Protein AF-A0A2P8VQZ2-F1 (afdb_monomer_lite)

pLDDT: mean 96.19, std 7.14, range [49.84, 98.88]

Radius of gyration: 15.73 Å; chains: 1; bounding box: 33×32×47 Å

Sequence (115 aa):
AVFLTHFHSDHIAALPEFNLNSWGAGRPKPMTVYGPDGVSEVVNGLNTAYRLDSTYRVAHHGEELLPPKLGVMQAQLMEVGTMLEMGDLSITSFLVNHDPIRPAVGYRFDIGADP

Structure (mmCIF, N/CA/C/O backbone):
data_AF-A0A2P8VQZ2-F1
#
_entry.id   AF-A0A2P8VQZ2-F1
#
loop_
_atom_site.group_PDB
_atom_site.id
_atom_site.type_symbol
_atom_site.label_atom_id
_atom_site.label_alt_id
_atom_site.label_comp_id
_atom_site.label_asym_id
_atom_site.label_entity_id
_atom_site.label_seq_id
_atom_site.pdbx_PDB_ins_code
_atom_site.Cartn_x
_atom_site.Cartn_y
_atom_site.Cartn_z
_atom_site.occupancy
_atom_site.B_iso_or_equiv
_atom_site.auth_seq_id
_atom_site.auth_comp_id
_atom_site.auth_asym_id
_atom_site.auth_atom_id
_atom_site.pdbx_PDB_model_num
ATOM 1 N N . ALA A 1 1 ? 0.358 7.813 3.002 1.00 94.25 1 ALA A N 1
ATOM 2 C CA . ALA A 1 1 ? 0.309 6.340 3.095 1.00 94.25 1 ALA A CA 1
ATOM 3 C C . ALA A 1 1 ? -1.050 5.876 2.585 1.00 94.25 1 ALA A C 1
ATOM 5 O O . ALA A 1 1 ? -1.925 6.723 2.435 1.00 94.25 1 ALA A O 1
ATOM 6 N N . VAL A 1 2 ? -1.216 4.586 2.302 1.00 98.00 2 VAL A N 1
ATOM 7 C CA . VAL A 1 2 ? -2.509 3.964 1.964 1.00 98.00 2 VAL A CA 1
ATOM 8 C C . VAL A 1 2 ? -2.845 2.933 3.039 1.00 98.00 2 VAL A C 1
ATOM 10 O O . VAL A 1 2 ? -1.931 2.297 3.552 1.00 98.00 2 VAL A O 1
ATOM 13 N N . PHE A 1 3 ? -4.125 2.778 3.377 1.00 98.38 3 PHE A N 1
ATOM 14 C CA . PHE A 1 3 ? -4.619 1.798 4.348 1.00 98.38 3 PHE A CA 1
ATOM 15 C C . PHE A 1 3 ? -5.659 0.906 3.666 1.00 98.38 3 PHE A C 1
ATOM 17 O O . PHE A 1 3 ? -6.662 1.410 3.162 1.00 98.38 3 PHE A O 1
ATOM 24 N N . LEU A 1 4 ? -5.408 -0.400 3.618 1.00 98.62 4 LEU A N 1
ATOM 25 C CA . LEU A 1 4 ? -6.287 -1.396 3.009 1.00 98.62 4 LEU A CA 1
ATOM 26 C C . LEU A 1 4 ? -7.087 -2.113 4.092 1.00 98.62 4 LEU A C 1
ATOM 28 O O . LEU A 1 4 ? -6.514 -2.643 5.036 1.00 98.62 4 LEU A O 1
ATOM 32 N N . THR A 1 5 ? -8.407 -2.162 3.946 1.00 98.50 5 THR A N 1
ATOM 33 C CA . THR A 1 5 ? -9.296 -2.837 4.907 1.00 98.50 5 THR A CA 1
ATOM 34 C C . THR A 1 5 ? -9.306 -4.355 4.728 1.00 98.50 5 THR A C 1
ATOM 36 O O . THR A 1 5 ? -9.407 -5.101 5.700 1.00 98.50 5 THR A O 1
ATOM 39 N N . HIS A 1 6 ? -9.221 -4.806 3.478 1.00 98.44 6 HIS A N 1
ATOM 40 C CA . HIS A 1 6 ? -9.134 -6.199 3.049 1.00 98.44 6 HIS A CA 1
ATOM 41 C C . HIS A 1 6 ? -8.698 -6.261 1.573 1.00 98.44 6 HIS A C 1
ATOM 43 O O . HIS A 1 6 ? -8.402 -5.229 0.968 1.00 98.44 6 HIS A O 1
ATOM 49 N N . PHE A 1 7 ? -8.656 -7.464 0.989 1.00 98.19 7 PHE A N 1
ATOM 50 C CA . PHE A 1 7 ? -8.018 -7.713 -0.310 1.00 98.19 7 PHE A CA 1
ATOM 51 C C . PHE A 1 7 ? -8.963 -8.201 -1.414 1.00 98.19 7 PHE A C 1
ATOM 53 O O . PHE A 1 7 ? -8.533 -8.904 -2.327 1.00 98.19 7 PHE A O 1
ATOM 60 N N . HIS A 1 8 ? -10.241 -7.816 -1.372 1.00 98.44 8 HIS A N 1
ATOM 61 C CA . HIS A 1 8 ? -11.057 -7.912 -2.581 1.00 98.44 8 HIS A CA 1
ATOM 62 C C . HIS A 1 8 ? -10.524 -6.955 -3.650 1.00 98.44 8 HIS A C 1
ATOM 64 O O . HIS A 1 8 ? -9.965 -5.899 -3.345 1.00 98.44 8 HIS A O 1
ATOM 70 N N . SER A 1 9 ? -10.687 -7.331 -4.920 1.00 98.06 9 SER A N 1
ATOM 71 C CA . SER A 1 9 ? -10.112 -6.595 -6.047 1.00 98.06 9 SER A CA 1
ATOM 72 C C . SER A 1 9 ? -10.547 -5.132 -6.081 1.00 98.06 9 SER A C 1
ATOM 74 O O . SER A 1 9 ? -9.730 -4.259 -6.340 1.00 98.06 9 SER A O 1
ATOM 76 N N . ASP A 1 10 ? -11.803 -4.840 -5.766 1.00 98.12 10 ASP A N 1
ATOM 77 C CA . ASP A 1 10 ? -12.364 -3.487 -5.724 1.00 98.12 10 ASP A CA 1
ATOM 78 C C . ASP A 1 10 ? -11.776 -2.607 -4.606 1.00 98.12 10 ASP A C 1
ATOM 80 O O . ASP A 1 10 ? -11.885 -1.385 -4.671 1.00 98.12 10 ASP A O 1
ATOM 84 N N . HIS A 1 11 ? -11.054 -3.198 -3.650 1.00 98.38 11 HIS A N 1
ATOM 85 C CA . HIS A 1 11 ? -10.322 -2.485 -2.603 1.00 98.38 11 HIS A CA 1
ATOM 86 C C . HIS A 1 11 ? -8.819 -2.323 -2.890 1.00 98.38 11 HIS A C 1
ATOM 88 O O . HIS A 1 11 ? -8.156 -1.545 -2.205 1.00 98.38 11 HIS A O 1
ATOM 94 N N . ILE A 1 12 ? -8.265 -3.015 -3.898 1.00 98.44 12 ILE A N 1
ATOM 95 C CA . ILE A 1 12 ? -6.815 -3.004 -4.188 1.00 98.44 12 ILE A CA 1
ATOM 96 C C . ILE A 1 12 ? -6.453 -2.673 -5.642 1.00 98.44 12 ILE A C 1
ATOM 98 O O . ILE A 1 12 ? -5.311 -2.302 -5.908 1.00 98.44 12 ILE A O 1
ATOM 102 N N . ALA A 1 13 ? -7.389 -2.776 -6.589 1.00 98.19 13 ALA A N 1
ATOM 103 C CA . ALA A 1 13 ? -7.099 -2.718 -8.026 1.00 98.19 13 ALA A CA 1
ATOM 104 C C . ALA A 1 13 ? -6.466 -1.393 -8.472 1.00 98.19 13 ALA A C 1
ATOM 106 O O . ALA A 1 13 ? -5.645 -1.381 -9.384 1.00 98.19 13 ALA A O 1
ATOM 107 N N . ALA A 1 14 ? -6.809 -0.281 -7.819 1.00 98.06 14 ALA A N 1
ATOM 108 C CA . ALA A 1 14 ? -6.275 1.038 -8.154 1.00 98.06 14 ALA A CA 1
ATOM 109 C C . ALA A 1 14 ? -4.918 1.348 -7.492 1.00 98.06 14 ALA A C 1
ATOM 111 O O . ALA A 1 14 ? -4.313 2.378 -7.794 1.00 98.06 14 ALA A O 1
ATOM 112 N N . LEU A 1 15 ? -4.427 0.493 -6.588 1.00 98.56 15 LEU A N 1
ATOM 113 C CA . LEU A 1 15 ? -3.216 0.762 -5.812 1.00 98.56 15 LEU A CA 1
ATOM 114 C C . LEU A 1 15 ? -1.959 0.967 -6.688 1.00 98.56 15 LEU A C 1
ATOM 116 O O . LEU A 1 15 ? -1.236 1.936 -6.436 1.00 98.56 15 LEU A O 1
ATOM 120 N N . PRO A 1 16 ? -1.696 0.158 -7.738 1.00 98.06 16 PRO A N 1
ATOM 121 C CA . PRO A 1 16 ? -0.539 0.376 -8.610 1.00 98.06 16 PRO A CA 1
ATOM 122 C C . PRO A 1 16 ? -0.606 1.701 -9.375 1.00 98.06 16 PRO A C 1
ATOM 124 O O . PRO A 1 16 ? 0.385 2.427 -9.431 1.00 98.06 16 PRO A O 1
ATOM 127 N N . GLU A 1 17 ? -1.781 2.058 -9.899 1.00 97.69 17 GLU A N 1
ATOM 128 C CA . GLU A 1 17 ? -1.984 3.316 -10.627 1.00 97.69 17 GLU A CA 1
ATOM 129 C C . GLU A 1 17 ? -1.852 4.526 -9.700 1.00 97.69 17 GLU A C 1
ATOM 131 O O . GLU A 1 17 ? -1.245 5.537 -10.054 1.00 97.69 17 GLU A O 1
ATOM 136 N N . PHE A 1 18 ? -2.364 4.431 -8.471 1.00 98.25 18 PHE A N 1
ATOM 137 C CA . PHE A 1 18 ? -2.173 5.474 -7.469 1.00 98.25 18 PHE A CA 1
ATOM 138 C C . PHE A 1 18 ? -0.688 5.641 -7.108 1.00 98.25 18 PHE A C 1
ATOM 140 O O . PHE A 1 18 ? -0.194 6.771 -6.990 1.00 98.25 18 PHE A O 1
ATOM 147 N N . ASN A 1 19 ? 0.047 4.531 -6.984 1.00 98.56 19 ASN A N 1
ATOM 148 C CA . ASN A 1 19 ? 1.490 4.536 -6.767 1.00 98.56 19 ASN A CA 1
ATOM 149 C C . ASN A 1 19 ? 2.246 5.203 -7.922 1.00 98.56 19 ASN A C 1
ATOM 151 O O . ASN A 1 19 ? 3.066 6.085 -7.651 1.00 98.56 19 ASN A O 1
ATOM 155 N N . LEU A 1 20 ? 1.936 4.838 -9.168 1.00 97.94 20 LEU A N 1
ATOM 156 C CA . LEU A 1 20 ? 2.536 5.409 -10.373 1.00 97.94 20 LEU A CA 1
ATOM 157 C C . LEU A 1 20 ? 2.261 6.912 -10.487 1.00 97.94 20 LEU A C 1
ATOM 159 O O . LEU A 1 20 ? 3.198 7.697 -10.615 1.00 97.94 20 LEU A O 1
ATOM 163 N N . ASN A 1 21 ? 0.997 7.326 -10.384 1.00 97.88 21 ASN A N 1
ATOM 164 C CA . ASN A 1 21 ? 0.608 8.727 -10.550 1.00 97.88 21 ASN A CA 1
ATOM 165 C C . ASN A 1 21 ? 1.268 9.631 -9.508 1.00 97.88 21 ASN A C 1
ATOM 167 O O . ASN A 1 21 ? 1.821 10.675 -9.847 1.00 97.88 21 ASN A O 1
ATOM 171 N N . SER A 1 22 ? 1.265 9.225 -8.236 1.00 98.06 22 SER A N 1
ATOM 172 C CA . SER A 1 22 ? 1.902 10.038 -7.196 1.00 98.06 22 SER A CA 1
ATOM 173 C C . SER A 1 22 ? 3.434 9.971 -7.237 1.00 98.06 22 SER A C 1
ATOM 175 O O . SER A 1 22 ? 4.083 10.934 -6.839 1.00 98.06 22 SER A O 1
ATOM 177 N N . TRP A 1 23 ? 4.030 8.896 -7.765 1.00 98.00 23 TRP A N 1
ATOM 178 C CA . TRP A 1 23 ? 5.469 8.846 -8.042 1.00 98.00 23 TRP A CA 1
ATOM 179 C C . TRP A 1 23 ? 5.858 9.828 -9.151 1.00 98.00 23 TRP A C 1
ATOM 181 O O . TRP A 1 23 ? 6.742 10.651 -8.929 1.00 98.00 23 TRP A O 1
ATOM 191 N N . GLY A 1 24 ? 5.141 9.821 -10.281 1.00 97.56 24 GLY A N 1
ATOM 192 C CA . GLY A 1 24 ? 5.343 10.780 -11.373 1.00 97.56 24 GLY A CA 1
ATOM 193 C C . GLY A 1 24 ? 5.069 12.235 -10.975 1.00 97.56 24 GLY A C 1
ATOM 194 O O . GLY A 1 24 ? 5.665 13.148 -11.534 1.00 97.56 24 GLY A O 1
ATOM 195 N N . ALA A 1 25 ? 4.227 12.458 -9.962 1.00 97.81 25 ALA A N 1
ATOM 196 C CA . ALA A 1 25 ? 4.000 13.771 -9.357 1.00 97.81 25 ALA A CA 1
ATOM 197 C C . ALA A 1 25 ? 5.095 14.204 -8.353 1.00 97.81 25 ALA A C 1
ATOM 199 O O . ALA A 1 25 ? 4.952 15.243 -7.710 1.00 97.81 25 ALA A O 1
ATOM 200 N N . GLY A 1 26 ? 6.170 13.426 -8.185 1.00 97.31 26 GLY A N 1
ATOM 201 C CA . GLY A 1 26 ? 7.319 13.800 -7.355 1.00 97.31 26 GLY A CA 1
ATOM 202 C C . GLY A 1 26 ? 7.205 13.429 -5.873 1.00 97.31 26 GLY A C 1
ATOM 203 O O . GLY A 1 26 ? 7.833 14.073 -5.031 1.00 97.31 26 GLY A O 1
ATOM 204 N N . ARG A 1 27 ? 6.420 12.401 -5.509 1.00 97.69 27 ARG A N 1
ATOM 205 C CA . ARG A 1 27 ? 6.351 11.908 -4.119 1.00 97.69 27 ARG A CA 1
ATOM 206 C C . ARG A 1 27 ? 7.767 11.607 -3.581 1.00 97.69 27 ARG A C 1
ATOM 208 O O . ARG A 1 27 ? 8.458 10.772 -4.159 1.00 97.69 27 ARG A O 1
ATOM 215 N N . PRO A 1 28 ? 8.184 12.182 -2.434 1.00 97.06 28 PRO A N 1
ATOM 216 C CA . PRO A 1 28 ? 9.589 12.169 -1.998 1.00 97.06 28 PRO A CA 1
ATOM 217 C C . PRO A 1 28 ? 10.030 10.867 -1.310 1.00 97.06 28 PRO A C 1
ATOM 219 O O . PRO A 1 28 ? 11.175 10.742 -0.882 1.00 97.06 28 PRO A O 1
ATOM 222 N N . LYS A 1 29 ? 9.118 9.904 -1.139 1.00 97.81 29 LYS A N 1
ATOM 223 C CA . LYS A 1 29 ? 9.369 8.629 -0.460 1.00 97.81 29 LYS A CA 1
ATOM 224 C C . LYS A 1 29 ? 8.556 7.493 -1.093 1.00 97.81 29 LYS A C 1
ATOM 226 O O . LYS A 1 29 ? 7.522 7.766 -1.713 1.00 97.81 29 LYS A O 1
ATOM 231 N N . PRO A 1 30 ? 8.977 6.228 -0.925 1.00 98.31 30 PRO A N 1
ATOM 232 C CA . PRO A 1 30 ? 8.177 5.075 -1.324 1.00 98.31 30 PRO A CA 1
ATOM 233 C C . PRO A 1 30 ? 6.771 5.124 -0.717 1.00 98.31 30 PRO A C 1
ATOM 235 O O . PRO A 1 30 ? 6.576 5.619 0.397 1.00 98.31 30 PRO A O 1
ATOM 238 N N . MET A 1 31 ? 5.775 4.624 -1.447 1.00 98.56 31 MET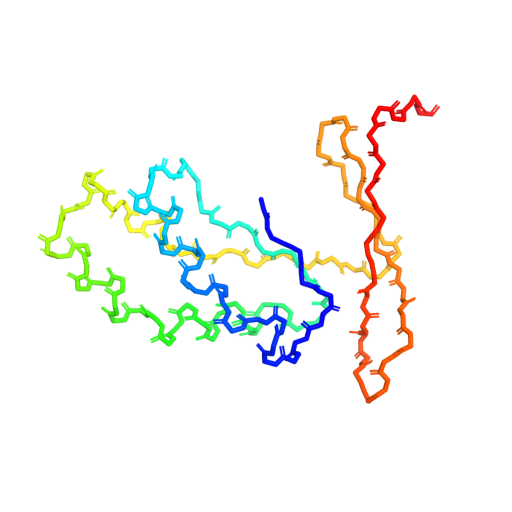 A N 1
ATOM 239 C CA . MET A 1 31 ? 4.420 4.528 -0.914 1.00 98.56 31 MET A CA 1
ATOM 240 C C . MET A 1 31 ? 4.352 3.418 0.132 1.00 98.56 31 MET A C 1
ATOM 242 O O . MET A 1 31 ? 4.491 2.243 -0.196 1.00 98.56 31 MET A O 1
ATOM 246 N N . THR A 1 32 ? 4.096 3.791 1.382 1.00 98.56 32 THR A N 1
ATOM 247 C CA . THR A 1 32 ? 3.766 2.837 2.443 1.00 98.56 32 THR A CA 1
ATOM 248 C C . THR A 1 32 ? 2.295 2.438 2.356 1.00 98.56 32 THR A C 1
ATOM 250 O O . THR A 1 32 ? 1.420 3.312 2.319 1.00 98.56 32 THR A O 1
ATOM 253 N N . VAL A 1 33 ? 2.044 1.132 2.344 1.00 98.81 33 VAL A N 1
ATOM 254 C CA . VAL A 1 33 ? 0.726 0.500 2.296 1.00 98.81 33 VAL A CA 1
ATOM 255 C C . VAL A 1 33 ? 0.540 -0.306 3.575 1.00 98.81 33 VAL A C 1
ATOM 257 O O . VAL A 1 33 ? 1.212 -1.314 3.785 1.00 98.81 33 VAL A O 1
ATOM 260 N N . TYR A 1 34 ? -0.362 0.160 4.427 1.00 98.69 34 TYR A N 1
ATOM 261 C CA . TYR A 1 34 ? -0.784 -0.526 5.636 1.00 98.69 34 TYR A CA 1
ATOM 262 C C . TYR A 1 34 ? -1.959 -1.442 5.323 1.00 98.69 34 TYR A C 1
ATOM 264 O O . TYR A 1 34 ? -2.836 -1.087 4.535 1.00 98.69 34 TYR A O 1
ATOM 272 N N . GLY A 1 35 ? -1.998 -2.606 5.952 1.00 98.38 35 GLY A N 1
ATOM 273 C CA . GLY A 1 35 ? -3.105 -3.539 5.803 1.00 98.38 35 GLY A CA 1
ATOM 274 C C . GLY A 1 35 ? -3.026 -4.669 6.821 1.00 98.38 35 GLY A C 1
ATOM 275 O O . GLY A 1 35 ? -2.012 -4.790 7.513 1.00 98.38 35 GLY A O 1
ATOM 276 N N . PRO A 1 36 ? -4.084 -5.482 6.930 1.00 97.88 36 PRO A N 1
ATOM 277 C CA . PRO A 1 36 ? -4.093 -6.647 7.803 1.00 97.88 36 PRO A CA 1
ATOM 278 C C . PRO A 1 36 ? -3.131 -7.752 7.325 1.00 97.88 36 PRO A C 1
ATOM 280 O O . PRO A 1 36 ? -2.428 -7.599 6.321 1.00 97.88 36 PRO A O 1
ATOM 283 N N . ASP A 1 37 ? -3.107 -8.879 8.045 1.00 97.25 37 ASP A N 1
ATOM 284 C CA . ASP A 1 37 ? -2.356 -10.075 7.647 1.00 97.25 37 ASP A CA 1
ATOM 285 C C . ASP A 1 37 ? -2.630 -10.450 6.181 1.00 97.25 37 ASP A C 1
ATOM 287 O O . ASP A 1 37 ? -3.783 -10.483 5.760 1.00 97.25 37 ASP A O 1
ATOM 291 N N . GLY A 1 38 ? -1.566 -10.663 5.401 1.00 97.56 38 GLY A N 1
ATOM 292 C CA . GLY A 1 38 ? -1.613 -10.818 3.938 1.00 97.56 38 GLY A CA 1
ATOM 293 C C . GLY A 1 38 ? -1.212 -9.574 3.126 1.00 97.56 38 GLY A C 1
ATOM 294 O O . GLY A 1 38 ? -0.918 -9.691 1.935 1.00 97.56 38 GLY A O 1
ATOM 295 N N . VAL A 1 39 ? -1.090 -8.386 3.739 1.00 98.69 39 VAL A N 1
ATOM 296 C CA . VAL A 1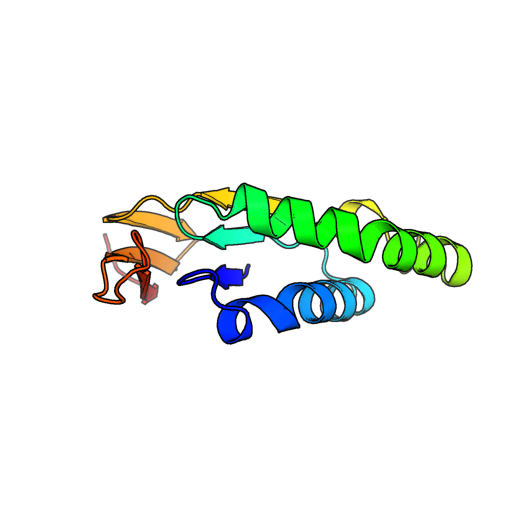 39 ? -0.724 -7.146 3.015 1.00 98.69 39 VAL A CA 1
ATOM 297 C C . VAL A 1 39 ? 0.606 -7.257 2.261 1.00 98.69 39 VAL A C 1
ATOM 299 O O . VAL A 1 39 ? 0.730 -6.766 1.138 1.00 98.69 39 VAL A O 1
ATOM 302 N N . SER A 1 40 ? 1.595 -7.945 2.838 1.00 98.75 40 SER A N 1
ATOM 303 C CA . SER A 1 40 ? 2.896 -8.159 2.199 1.00 98.75 40 SER A CA 1
ATOM 304 C C . SER A 1 40 ? 2.784 -8.975 0.913 1.00 98.75 40 SER A C 1
ATOM 306 O O . SER A 1 40 ? 3.473 -8.668 -0.056 1.00 98.75 40 SER A O 1
ATOM 308 N N . GLU A 1 41 ? 1.910 -9.982 0.875 1.00 98.75 41 GLU A N 1
ATOM 309 C CA . GLU A 1 41 ? 1.679 -10.797 -0.321 1.00 98.75 41 GLU A CA 1
ATOM 310 C C . GLU A 1 41 ? 1.083 -9.947 -1.445 1.00 98.75 41 GLU A C 1
ATOM 312 O O . GLU A 1 41 ? 1.630 -9.910 -2.549 1.00 98.75 41 GLU A O 1
ATOM 317 N N . VAL A 1 42 ? 0.031 -9.183 -1.138 1.00 98.69 42 VAL A N 1
ATOM 318 C CA . VAL A 1 42 ? -0.636 -8.300 -2.103 1.00 98.69 42 VAL A CA 1
ATOM 319 C C . VAL A 1 42 ? 0.334 -7.263 -2.664 1.00 98.69 42 VAL A C 1
ATOM 321 O O . VAL A 1 42 ? 0.474 -7.132 -3.880 1.00 98.69 42 VAL A O 1
ATOM 324 N N . VAL A 1 43 ? 1.049 -6.541 -1.799 1.00 98.88 43 VAL A N 1
ATOM 325 C CA . VAL A 1 43 ? 1.966 -5.474 -2.227 1.00 98.88 43 VAL A CA 1
ATOM 326 C C . VAL A 1 43 ? 3.132 -6.033 -3.044 1.00 98.88 43 VAL A C 1
ATOM 328 O O . VAL A 1 43 ? 3.473 -5.466 -4.084 1.00 98.88 43 VAL A O 1
ATOM 331 N N . ASN A 1 44 ? 3.725 -7.157 -2.631 1.00 98.81 44 ASN A N 1
ATOM 332 C CA . ASN A 1 44 ? 4.816 -7.789 -3.378 1.00 98.81 44 ASN A CA 1
ATOM 333 C C . ASN A 1 44 ? 4.343 -8.352 -4.724 1.00 98.81 44 ASN A C 1
ATOM 335 O O . ASN A 1 44 ? 5.060 -8.233 -5.722 1.00 98.81 44 ASN A O 1
ATOM 339 N N . GLY A 1 45 ? 3.135 -8.917 -4.778 1.00 98.81 45 GLY A N 1
ATOM 340 C CA . GLY A 1 45 ? 2.512 -9.381 -6.015 1.00 98.81 45 GLY A CA 1
ATOM 341 C C . GLY A 1 45 ? 2.280 -8.236 -7.000 1.00 98.81 45 GLY A C 1
ATOM 342 O O . GLY A 1 45 ? 2.687 -8.328 -8.158 1.00 98.81 45 GLY A O 1
ATOM 343 N N . LEU A 1 46 ? 1.724 -7.116 -6.531 1.00 98.69 46 LEU A N 1
ATOM 344 C CA . LEU A 1 46 ? 1.503 -5.924 -7.354 1.00 98.69 46 LEU A CA 1
ATOM 345 C C . LEU A 1 46 ? 2.818 -5.290 -7.831 1.00 98.69 46 LEU A C 1
ATOM 347 O O . LEU A 1 46 ? 2.951 -4.989 -9.016 1.00 98.69 46 LEU A O 1
ATOM 351 N N . ASN A 1 47 ? 3.816 -5.155 -6.950 1.00 98.75 47 ASN A N 1
ATOM 352 C CA . ASN A 1 47 ? 5.160 -4.702 -7.331 1.00 98.75 47 ASN A CA 1
ATOM 353 C C . ASN A 1 47 ? 5.769 -5.610 -8.415 1.00 98.75 47 ASN A C 1
ATOM 355 O O . ASN A 1 47 ? 6.396 -5.122 -9.354 1.00 98.75 47 ASN A O 1
ATOM 359 N N . THR A 1 48 ? 5.572 -6.927 -8.304 1.00 98.75 48 THR A N 1
ATOM 360 C CA . THR A 1 48 ? 6.061 -7.907 -9.284 1.00 98.75 48 THR A CA 1
ATOM 361 C C . THR A 1 48 ? 5.348 -7.756 -10.626 1.00 98.75 48 THR A C 1
ATOM 363 O O . THR A 1 48 ? 6.011 -7.671 -11.661 1.00 98.75 48 THR A O 1
ATOM 366 N N . ALA A 1 49 ? 4.016 -7.671 -10.610 1.00 98.44 49 ALA A N 1
ATOM 367 C CA . ALA A 1 49 ? 3.191 -7.517 -11.805 1.00 98.44 49 ALA A CA 1
ATOM 368 C C . ALA A 1 49 ? 3.528 -6.231 -12.582 1.00 98.44 49 ALA A C 1
ATOM 370 O O . ALA A 1 49 ? 3.609 -6.254 -13.807 1.00 98.44 49 ALA A O 1
ATOM 371 N N . TYR A 1 50 ? 3.807 -5.132 -11.873 1.00 98.00 50 TYR A N 1
ATOM 372 C CA . TYR A 1 50 ? 4.110 -3.821 -12.461 1.00 98.00 50 TYR A CA 1
ATOM 373 C C . TYR A 1 50 ? 5.609 -3.549 -12.660 1.00 98.00 50 TYR A C 1
ATOM 375 O O . TYR A 1 50 ? 5.995 -2.470 -13.111 1.00 98.00 50 TYR A O 1
ATOM 383 N N . ARG A 1 51 ? 6.486 -4.518 -12.369 1.00 98.12 51 ARG A N 1
ATOM 384 C CA . ARG A 1 51 ? 7.944 -4.337 -12.461 1.00 98.12 51 ARG A CA 1
ATOM 385 C C . ARG A 1 51 ? 8.409 -3.950 -13.867 1.00 98.12 51 ARG A C 1
ATOM 387 O O . ARG A 1 51 ? 9.336 -3.155 -14.005 1.00 98.12 51 ARG A O 1
ATOM 394 N N . LEU A 1 52 ? 7.816 -4.535 -14.910 1.00 98.50 52 LEU A N 1
ATOM 395 C CA . LEU A 1 52 ? 8.183 -4.205 -16.292 1.00 98.50 52 LEU A CA 1
ATOM 396 C C . LEU A 1 52 ? 7.763 -2.776 -16.652 1.00 98.50 52 LEU A C 1
ATOM 398 O O . LEU A 1 52 ? 8.587 -2.035 -17.176 1.00 98.50 52 LEU A O 1
ATOM 402 N N . ASP A 1 53 ? 6.539 -2.373 -16.297 1.00 97.81 53 ASP A N 1
ATOM 403 C CA . ASP A 1 53 ? 6.043 -1.006 -16.507 1.00 97.81 53 ASP A CA 1
ATOM 404 C C . ASP A 1 53 ? 6.967 0.031 -15.854 1.00 97.81 53 ASP A C 1
ATOM 406 O O . ASP A 1 53 ? 7.492 0.910 -16.542 1.00 97.81 53 ASP A O 1
ATOM 410 N N . SER A 1 54 ? 7.261 -0.126 -14.559 1.00 97.06 54 SER A N 1
ATOM 411 C CA . SER A 1 54 ? 8.134 0.810 -13.844 1.00 97.06 54 SER A CA 1
ATOM 412 C C . SER A 1 54 ? 9.541 0.859 -14.444 1.00 97.06 54 SER A C 1
ATOM 414 O O . SER A 1 54 ? 10.093 1.943 -14.618 1.00 97.06 54 SER A O 1
ATOM 416 N N . THR A 1 55 ? 10.096 -0.287 -14.854 1.00 98.25 55 THR A N 1
ATOM 417 C CA . THR A 1 55 ? 11.409 -0.356 -15.517 1.00 98.25 55 THR A CA 1
ATOM 418 C C . THR A 1 55 ? 11.415 0.412 -16.842 1.00 98.25 55 THR A C 1
ATOM 420 O O . THR A 1 55 ? 12.325 1.201 -17.097 1.00 98.25 55 THR A O 1
ATOM 423 N N . TYR A 1 56 ? 10.407 0.209 -17.693 1.00 98.44 56 TYR A N 1
ATOM 424 C CA . TYR A 1 56 ? 10.337 0.863 -19.001 1.00 98.44 56 TYR A CA 1
ATOM 425 C C . TYR A 1 56 ? 10.108 2.366 -18.881 1.00 98.44 56 TYR A C 1
ATOM 427 O O . TYR A 1 56 ? 10.710 3.137 -19.627 1.00 98.44 56 TYR A O 1
ATOM 435 N N . ARG A 1 57 ? 9.291 2.801 -17.918 1.00 97.88 57 ARG A N 1
ATOM 436 C CA . ARG A 1 57 ? 9.058 4.228 -17.669 1.00 97.88 57 ARG A CA 1
ATOM 437 C C . ARG A 1 57 ? 10.312 4.939 -17.204 1.00 97.88 57 ARG A C 1
ATOM 439 O O . ARG A 1 57 ? 10.604 6.009 -17.723 1.00 97.88 57 ARG A O 1
ATOM 446 N N . VAL A 1 58 ? 11.074 4.341 -16.289 1.00 98.44 58 VAL A N 1
ATOM 447 C CA . VAL A 1 58 ? 12.376 4.885 -15.875 1.00 98.44 58 VAL A CA 1
ATOM 448 C C . VAL A 1 58 ? 13.308 4.988 -17.076 1.00 98.44 58 VAL A C 1
ATOM 450 O O . VAL A 1 58 ? 13.900 6.039 -17.295 1.00 98.44 58 VAL A O 1
ATOM 453 N N . ALA A 1 59 ? 13.407 3.933 -17.887 1.00 98.56 59 ALA A N 1
ATOM 454 C CA . ALA A 1 59 ? 14.258 3.946 -19.074 1.00 98.56 59 ALA A CA 1
ATOM 455 C C . ALA A 1 59 ? 13.839 5.021 -20.097 1.00 98.56 59 ALA A C 1
ATOM 457 O O . ALA A 1 59 ? 14.695 5.582 -20.777 1.00 98.56 59 ALA A O 1
ATOM 458 N N . HIS A 1 60 ? 12.540 5.318 -20.207 1.00 98.19 60 HIS A N 1
ATOM 459 C CA . HIS A 1 60 ? 12.005 6.305 -21.145 1.00 98.19 60 HIS A CA 1
ATOM 460 C C . HIS A 1 60 ? 12.069 7.754 -20.629 1.00 98.19 60 HIS A C 1
ATOM 462 O O . HIS A 1 60 ? 12.345 8.663 -21.408 1.00 98.19 60 HIS A O 1
ATOM 468 N N . HIS A 1 61 ? 11.815 7.978 -19.338 1.00 97.69 61 HIS A N 1
ATOM 469 C CA . HIS A 1 61 ? 11.670 9.311 -18.740 1.00 97.69 61 HIS A CA 1
ATOM 470 C C . HIS A 1 61 ? 12.857 9.753 -17.866 1.00 97.69 61 HIS A C 1
ATOM 472 O O . HIS A 1 61 ? 12.955 10.932 -17.536 1.00 97.69 61 HIS A O 1
ATOM 478 N N . GLY A 1 62 ? 13.759 8.836 -17.508 1.00 98.12 62 GLY A N 1
ATOM 479 C CA . GLY A 1 62 ? 14.947 9.098 -16.696 1.00 98.12 62 GLY A CA 1
ATOM 480 C C . GLY A 1 62 ? 14.723 8.990 -15.183 1.00 98.12 62 GLY A C 1
ATOM 481 O O . GLY A 1 62 ? 13.633 9.234 -14.664 1.00 98.12 62 GLY A O 1
ATOM 482 N N . GLU A 1 63 ? 15.793 8.647 -14.459 1.00 97.81 63 GLU A N 1
ATOM 483 C CA . GLU A 1 63 ? 15.773 8.491 -12.995 1.00 97.81 63 GLU A CA 1
ATOM 484 C C . GLU A 1 63 ? 15.596 9.811 -12.234 1.00 97.81 63 GLU A C 1
ATOM 486 O O . GLU A 1 63 ? 15.185 9.787 -11.078 1.00 97.81 63 GLU A O 1
ATOM 491 N N . GLU A 1 64 ? 15.887 10.957 -12.858 1.00 96.44 64 GLU A N 1
ATOM 492 C CA . GLU A 1 64 ? 15.665 12.273 -12.247 1.00 96.44 64 GLU A CA 1
ATOM 493 C C . GLU A 1 64 ? 14.171 12.526 -12.008 1.00 96.44 64 GLU A C 1
ATOM 495 O O . GLU A 1 64 ? 13.777 12.934 -10.916 1.00 96.44 64 GLU A O 1
ATOM 500 N N . LEU A 1 65 ? 13.334 12.224 -13.007 1.00 96.50 65 LEU A N 1
ATOM 501 C CA . LEU A 1 65 ? 11.882 12.347 -12.895 1.00 96.50 65 LEU A CA 1
ATOM 502 C C . LEU A 1 65 ? 11.270 11.158 -12.148 1.00 96.50 65 LEU A C 1
ATOM 504 O O . LEU A 1 65 ? 10.344 11.324 -11.358 1.00 96.50 65 LEU A O 1
ATOM 508 N N . LEU A 1 66 ? 11.788 9.955 -12.398 1.00 98.06 66 LEU A N 1
ATOM 509 C CA . LEU A 1 66 ? 11.270 8.710 -11.844 1.00 98.06 66 LEU A CA 1
ATOM 510 C C . LEU A 1 66 ? 12.364 7.956 -11.073 1.00 98.06 66 LEU A C 1
ATOM 512 O O . LEU A 1 66 ? 12.851 6.932 -11.554 1.00 98.06 66 LEU A O 1
ATOM 516 N N . PRO A 1 67 ? 12.744 8.388 -9.853 1.00 98.19 67 PRO A N 1
ATOM 517 C CA . PRO A 1 67 ? 13.731 7.659 -9.064 1.00 98.19 67 PRO A CA 1
ATOM 518 C C . PRO A 1 67 ? 13.222 6.239 -8.757 1.00 98.19 67 PRO A C 1
ATOM 520 O O . PRO A 1 67 ? 12.216 6.109 -8.046 1.00 98.19 67 PRO A O 1
ATOM 523 N N . PRO A 1 68 ? 13.880 5.158 -9.227 1.00 97.50 68 PRO A N 1
ATOM 524 C CA . PRO A 1 68 ? 13.298 3.808 -9.214 1.00 97.50 68 PRO A CA 1
ATOM 525 C C . PRO A 1 68 ? 12.910 3.319 -7.819 1.00 97.50 68 PRO A C 1
ATOM 527 O O . PRO A 1 68 ? 11.877 2.680 -7.629 1.00 97.50 68 PRO A O 1
ATOM 530 N N . LYS A 1 69 ? 13.710 3.681 -6.810 1.00 97.19 69 LYS A N 1
ATOM 531 C CA . LYS A 1 69 ? 13.471 3.309 -5.409 1.00 97.19 69 LYS A CA 1
ATOM 532 C C . LYS A 1 69 ? 12.151 3.856 -4.862 1.00 97.19 69 LYS A C 1
ATOM 534 O O . LYS A 1 69 ? 11.588 3.250 -3.958 1.00 97.19 69 LYS A O 1
ATOM 539 N N . LEU A 1 70 ? 11.667 4.985 -5.383 1.00 98.25 70 LEU A N 1
ATOM 540 C CA . LEU A 1 70 ? 10.434 5.626 -4.920 1.00 98.25 70 LEU A CA 1
ATOM 541 C C . LEU A 1 70 ? 9.180 5.024 -5.565 1.00 98.25 70 LEU A C 1
ATOM 543 O O . LEU A 1 70 ? 8.094 5.164 -4.998 1.00 98.25 70 LEU A O 1
ATOM 547 N N . GLY A 1 71 ? 9.333 4.336 -6.702 1.00 97.81 71 GLY A N 1
ATOM 548 C CA . GLY A 1 71 ? 8.259 3.635 -7.407 1.00 97.81 71 GLY A CA 1
ATOM 549 C C . GLY A 1 71 ? 7.908 2.262 -6.823 1.00 97.81 71 GLY A C 1
ATOM 550 O O . GLY A 1 71 ? 6.880 1.700 -7.189 1.00 97.81 71 GLY A O 1
ATOM 551 N N . VAL A 1 72 ? 8.714 1.719 -5.904 1.00 98.31 72 VAL A N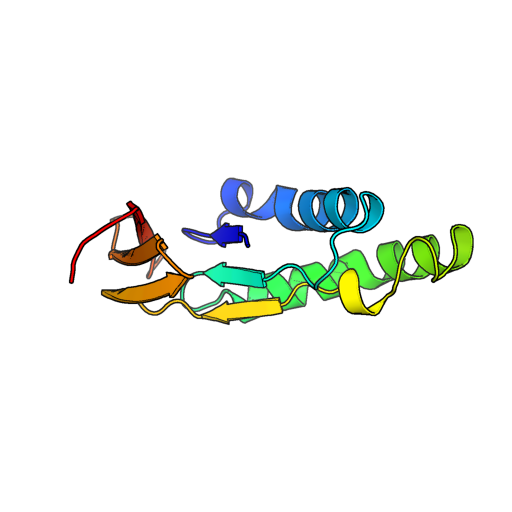 1
ATOM 552 C CA . VAL A 1 72 ? 8.445 0.429 -5.244 1.00 98.31 72 VAL A CA 1
ATOM 553 C C . VAL A 1 72 ? 7.611 0.654 -3.983 1.00 98.31 72 VAL A C 1
ATOM 555 O O . VAL A 1 72 ? 8.017 1.398 -3.092 1.00 98.31 72 VAL A O 1
ATOM 558 N N . MET A 1 73 ? 6.447 0.011 -3.885 1.00 98.75 73 MET A N 1
ATOM 559 C CA . MET A 1 73 ? 5.591 0.108 -2.697 1.00 98.75 73 MET A CA 1
ATOM 560 C C . MET A 1 73 ? 6.170 -0.690 -1.525 1.00 98.75 73 MET A C 1
ATOM 562 O O . MET A 1 73 ? 6.790 -1.735 -1.728 1.00 98.75 73 MET A O 1
ATOM 566 N N . GLN A 1 74 ? 5.920 -0.231 -0.300 1.00 98.75 74 GLN A N 1
ATOM 567 C CA . GLN A 1 74 ? 6.343 -0.891 0.936 1.00 98.75 74 GLN A CA 1
ATOM 568 C C . GLN A 1 74 ? 5.126 -1.328 1.748 1.00 98.75 74 GLN A C 1
ATOM 570 O O . GLN A 1 74 ? 4.317 -0.490 2.141 1.00 98.75 74 GLN A O 1
ATOM 575 N N . ALA A 1 75 ? 5.017 -2.625 2.027 1.00 98.75 75 ALA A N 1
ATOM 576 C CA . ALA A 1 75 ? 3.984 -3.155 2.908 1.00 98.75 75 ALA A CA 1
ATOM 577 C C . ALA A 1 75 ? 4.330 -2.897 4.377 1.00 98.75 75 ALA A C 1
ATOM 579 O O . ALA A 1 75 ? 5.496 -2.984 4.767 1.00 98.75 75 ALA A O 1
ATOM 580 N N . GLN A 1 76 ? 3.315 -2.616 5.186 1.00 98.44 76 GLN A N 1
ATOM 581 C CA . GLN A 1 76 ? 3.399 -2.575 6.640 1.00 98.44 76 GLN A CA 1
ATOM 582 C C . GLN A 1 76 ? 2.191 -3.302 7.220 1.00 98.44 76 GLN A C 1
ATOM 584 O O . GLN A 1 76 ? 1.047 -2.963 6.914 1.00 98.44 76 GLN A O 1
ATOM 589 N N . LEU A 1 77 ? 2.449 -4.312 8.048 1.00 98.00 77 LEU A N 1
ATOM 590 C CA . LEU A 1 77 ? 1.388 -5.003 8.766 1.00 98.00 77 LEU A CA 1
ATOM 591 C C . LEU A 1 77 ? 0.777 -4.043 9.790 1.00 98.00 77 LEU A C 1
ATOM 593 O O . LEU A 1 77 ? 1.492 -3.455 10.598 1.00 98.00 77 LEU A O 1
ATOM 597 N N . MET A 1 78 ? -0.543 -3.907 9.754 1.00 97.25 78 MET A N 1
ATOM 598 C CA . MET A 1 78 ? -1.319 -3.355 10.852 1.00 97.25 78 MET A CA 1
ATOM 599 C C . MET A 1 78 ? -2.075 -4.507 11.501 1.00 97.25 78 MET A C 1
ATOM 601 O O . MET A 1 78 ? -3.085 -4.975 10.968 1.00 97.25 78 MET A O 1
ATOM 605 N N . GLU A 1 79 ? -1.574 -4.971 12.641 1.00 94.88 79 GLU A N 1
ATOM 606 C CA . GLU A 1 79 ? -2.272 -5.975 13.433 1.00 94.88 79 GLU A CA 1
ATOM 607 C C . GLU A 1 79 ? -3.631 -5.438 13.894 1.00 94.88 79 GLU A C 1
ATOM 609 O O . GLU A 1 79 ? -3.868 -4.234 13.998 1.00 94.88 79 GLU A O 1
ATOM 614 N N . VAL A 1 80 ? -4.571 -6.343 14.130 1.00 94.56 80 VAL A N 1
ATOM 615 C CA . VAL A 1 80 ? -5.907 -5.987 14.606 1.00 94.56 80 VAL A CA 1
ATOM 616 C C . VAL A 1 80 ? -5.821 -5.430 16.027 1.00 94.56 80 VAL A C 1
ATOM 618 O O . VAL A 1 80 ? -5.244 -6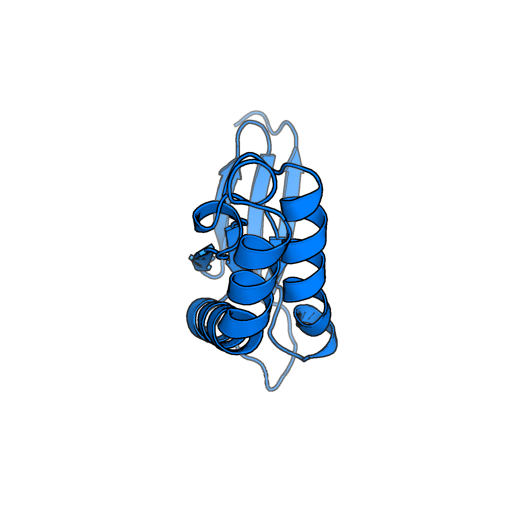.066 16.903 1.00 94.56 80 VAL A O 1
ATOM 621 N N . GLY A 1 81 ? -6.461 -4.288 16.279 1.00 94.25 81 GLY A N 1
ATOM 622 C CA . GLY A 1 81 ? -6.501 -3.661 17.599 1.00 94.25 81 GLY A CA 1
ATOM 623 C C . GLY A 1 81 ? -5.258 -2.839 17.934 1.00 94.25 81 GLY A C 1
ATOM 624 O O . GLY A 1 81 ? -5.209 -2.248 19.010 1.00 94.25 81 GLY A O 1
ATOM 625 N N . THR A 1 82 ? -4.263 -2.775 17.043 1.00 95.25 82 THR A N 1
ATOM 626 C CA . THR A 1 82 ? -3.086 -1.929 17.254 1.00 95.25 82 THR A CA 1
ATOM 627 C C . THR A 1 82 ? -3.339 -0.497 16.818 1.00 95.25 82 THR A C 1
ATOM 629 O O . THR A 1 82 ? -4.107 -0.228 15.890 1.00 95.25 82 THR A O 1
ATOM 632 N N . MET A 1 83 ? -2.629 0.407 17.482 1.00 96.31 83 MET A N 1
ATOM 633 C CA . MET A 1 83 ? -2.639 1.834 17.223 1.00 96.31 83 MET A CA 1
ATOM 634 C C . MET A 1 83 ? -1.308 2.250 16.603 1.00 96.31 83 MET A C 1
ATOM 636 O O . MET A 1 83 ? -0.240 1.857 17.076 1.00 96.31 83 MET A O 1
ATOM 640 N N . LEU A 1 84 ? -1.382 3.040 15.540 1.00 96.25 84 LEU A N 1
ATOM 641 C CA . LEU A 1 84 ? -0.241 3.645 14.878 1.00 96.25 84 LEU A CA 1
ATOM 642 C C . LEU A 1 84 ? -0.302 5.157 15.051 1.00 96.25 84 LEU A C 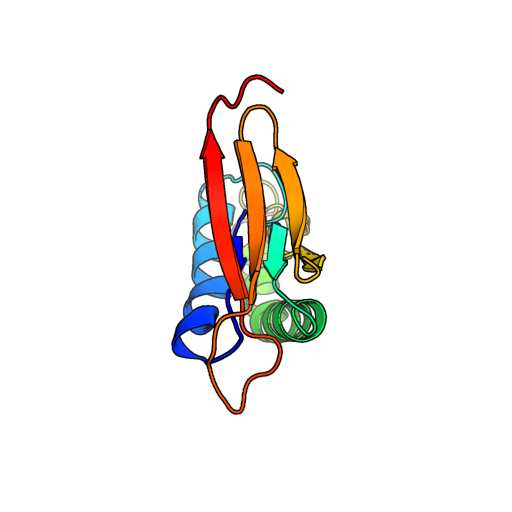1
ATOM 644 O O . LEU A 1 84 ? -1.258 5.791 14.611 1.00 96.25 84 LEU A O 1
ATOM 648 N N . GLU A 1 85 ? 0.758 5.715 15.621 1.00 95.50 85 GLU A N 1
ATOM 649 C CA . GLU A 1 85 ? 0.925 7.156 15.777 1.00 95.50 85 GLU A CA 1
ATOM 650 C C . GLU A 1 85 ? 1.689 7.753 14.590 1.00 95.50 85 GLU A C 1
ATOM 652 O O . GLU A 1 85 ? 2.7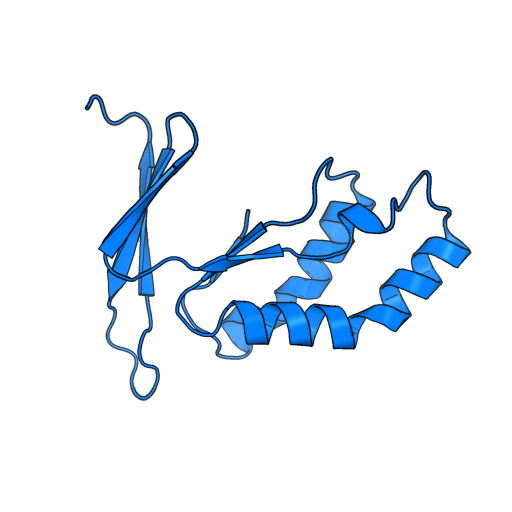41 7.256 14.173 1.00 95.50 85 GLU A O 1
ATOM 657 N N . MET A 1 86 ? 1.159 8.843 14.043 1.00 92.75 86 MET A N 1
ATOM 658 C CA . MET A 1 86 ? 1.721 9.603 12.929 1.00 92.75 86 MET A CA 1
ATOM 659 C C . MET A 1 86 ? 1.656 11.106 13.217 1.00 92.75 86 MET A C 1
ATOM 661 O O . MET A 1 86 ? 0.908 11.843 12.578 1.00 92.75 86 MET A O 1
ATOM 665 N N . GLY A 1 87 ? 2.478 11.576 14.155 1.00 92.69 87 GLY A N 1
ATOM 666 C CA . GLY A 1 87 ? 2.450 12.975 14.581 1.00 92.69 87 GLY A CA 1
ATOM 667 C C . GLY A 1 87 ? 1.263 13.228 15.505 1.00 92.69 87 GLY A C 1
ATOM 668 O O . GLY A 1 87 ? 1.227 12.671 16.592 1.00 92.69 87 GLY A O 1
ATOM 669 N N . ASP A 1 88 ? 0.321 14.062 15.074 1.00 93.94 88 ASP A N 1
ATOM 670 C CA . ASP A 1 88 ? -0.936 14.380 15.769 1.00 93.94 88 ASP A CA 1
ATOM 671 C C . ASP A 1 88 ? -2.109 13.465 15.369 1.00 93.94 88 ASP A C 1
ATOM 673 O O . ASP A 1 88 ? -3.238 13.655 15.831 1.00 93.94 88 ASP A O 1
ATOM 677 N N . LEU A 1 89 ? -1.844 12.499 14.487 1.00 94.94 89 LEU A N 1
ATOM 678 C CA . LEU A 1 89 ? -2.798 11.514 14.002 1.00 94.94 89 LEU A CA 1
ATOM 679 C C . LEU A 1 89 ? -2.554 10.160 14.664 1.00 94.94 89 LEU A C 1
ATOM 681 O O . LEU A 1 89 ? -1.498 9.559 14.465 1.00 94.94 89 LEU A O 1
ATOM 685 N N . SER A 1 90 ? -3.584 9.636 15.319 1.00 96.50 90 SER A N 1
ATOM 686 C CA . SER A 1 90 ? -3.627 8.260 15.799 1.00 96.50 90 SER A CA 1
ATOM 687 C C . SER A 1 90 ? -4.549 7.416 14.922 1.00 96.50 90 SER A C 1
ATOM 689 O O . SER A 1 90 ? -5.645 7.842 14.547 1.00 96.50 90 SER A O 1
ATOM 691 N N . ILE A 1 91 ? -4.099 6.217 14.549 1.00 97.56 91 ILE A N 1
ATOM 692 C CA . ILE A 1 91 ? -4.825 5.314 13.652 1.00 97.56 91 ILE A CA 1
ATOM 693 C C . ILE A 1 91 ? -4.967 3.958 14.325 1.00 97.56 91 ILE A C 1
ATOM 695 O O . ILE A 1 91 ? -3.989 3.227 14.461 1.00 97.56 91 ILE A O 1
ATOM 699 N N . THR A 1 92 ? -6.187 3.595 14.709 1.00 98.12 92 THR A N 1
ATOM 700 C CA . THR A 1 92 ? -6.472 2.311 15.365 1.00 98.12 92 THR A CA 1
ATOM 701 C C . THR A 1 92 ? -7.221 1.379 14.422 1.00 98.12 92 THR A C 1
ATOM 703 O O . THR A 1 92 ? -8.239 1.766 13.841 1.00 98.12 92 THR A O 1
ATOM 706 N N . SER A 1 93 ? -6.743 0.143 14.273 1.00 98.00 93 SER A N 1
ATOM 707 C CA . SER A 1 93 ? -7.452 -0.896 13.519 1.00 98.00 93 SER A CA 1
ATOM 708 C C . SER A 1 93 ? -8.470 -1.627 14.405 1.00 98.00 93 SER A C 1
ATOM 710 O O . SER A 1 93 ? -8.262 -1.815 15.603 1.00 98.00 93 SER A O 1
ATOM 712 N N . PHE A 1 94 ? -9.574 -2.087 13.824 1.00 97.81 94 PHE A N 1
ATOM 713 C CA . PHE A 1 94 ? -10.558 -2.920 14.521 1.00 97.81 94 PHE A CA 1
ATOM 714 C C . PHE A 1 94 ? -11.201 -3.920 13.562 1.00 97.81 94 PHE A C 1
ATOM 716 O O . PHE A 1 94 ? -11.284 -3.664 12.364 1.00 97.81 94 PHE A O 1
ATOM 723 N N . LEU A 1 95 ? -11.660 -5.067 14.069 1.00 97.62 95 LEU A N 1
ATOM 724 C CA . LEU A 1 95 ? -12.319 -6.075 13.232 1.00 97.62 95 LEU A CA 1
ATOM 725 C C . LEU A 1 95 ? -13.673 -5.592 12.729 1.00 97.62 95 LEU A C 1
ATOM 727 O O . LEU A 1 95 ? -14.464 -5.021 13.479 1.00 97.62 95 LEU A O 1
ATOM 731 N N . VAL A 1 96 ? -13.965 -5.931 11.479 1.00 97.38 96 VAL A N 1
ATOM 732 C CA . VAL A 1 96 ? -15.307 -5.846 10.905 1.00 97.38 96 VAL A CA 1
ATOM 733 C C . VAL A 1 96 ? -15.762 -7.229 10.451 1.00 97.38 96 VAL A C 1
ATOM 735 O O . VAL A 1 96 ? -14.949 -8.094 10.128 1.00 97.38 96 VAL A O 1
ATOM 738 N N . ASN A 1 97 ? -17.077 -7.454 10.440 1.00 97.44 97 ASN A N 1
ATOM 739 C CA . ASN A 1 97 ? -17.640 -8.689 9.906 1.00 97.44 97 ASN A CA 1
ATOM 740 C C . ASN A 1 97 ? -17.664 -8.615 8.376 1.00 97.44 97 ASN A C 1
ATOM 742 O O . ASN A 1 97 ? -18.385 -7.792 7.811 1.00 97.44 97 ASN A O 1
ATOM 746 N N . HIS A 1 98 ? -16.884 -9.475 7.725 1.00 96.88 98 HIS A N 1
ATOM 747 C CA . HIS A 1 98 ? -16.885 -9.600 6.274 1.00 96.88 98 HIS A CA 1
ATOM 748 C C . HIS A 1 98 ? -16.489 -11.015 5.828 1.00 96.88 98 HIS A C 1
ATOM 750 O O . HIS A 1 98 ? -15.484 -11.217 5.152 1.00 96.88 98 HIS A O 1
ATOM 756 N N . ASP A 1 99 ? -17.264 -12.021 6.240 1.00 94.88 99 ASP A N 1
ATOM 757 C CA . ASP A 1 99 ? -16.994 -13.411 5.861 1.00 94.88 99 ASP A CA 1
ATOM 758 C C . ASP A 1 99 ? -16.986 -13.618 4.327 1.00 94.88 99 ASP A C 1
ATOM 760 O O . ASP A 1 99 ? -17.813 -13.033 3.622 1.00 94.88 99 ASP A O 1
ATOM 764 N N . PRO A 1 100 ? -16.083 -14.469 3.795 1.00 94.81 100 PRO A N 1
ATOM 765 C CA . PRO A 1 100 ? -15.149 -15.346 4.515 1.00 94.81 100 PRO A CA 1
ATOM 766 C C . PRO A 1 100 ? -13.800 -14.690 4.880 1.00 94.81 100 PRO A C 1
ATOM 768 O O . PRO A 1 100 ? -12.880 -15.391 5.301 1.00 94.81 100 PRO A O 1
ATOM 771 N N . ILE A 1 101 ? -13.641 -13.375 4.705 1.00 95.88 101 ILE A N 1
ATOM 772 C CA . ILE A 1 101 ? -12.364 -12.691 4.924 1.00 95.88 101 ILE A CA 1
ATOM 773 C C . ILE A 1 101 ? -12.092 -12.530 6.415 1.00 95.88 101 ILE A C 1
ATOM 775 O O . ILE A 1 101 ? -12.844 -11.886 7.149 1.00 95.88 101 ILE A O 1
ATOM 779 N N . ARG A 1 102 ? -10.965 -13.094 6.856 1.00 93.12 102 ARG A N 1
ATOM 780 C CA . ARG A 1 102 ? -10.513 -13.038 8.244 1.00 93.12 102 ARG A CA 1
ATOM 781 C C . ARG A 1 102 ? -8.991 -12.855 8.288 1.00 93.12 102 ARG A C 1
ATOM 783 O O . ARG A 1 102 ? -8.291 -13.784 7.894 1.00 93.12 102 ARG A O 1
ATOM 790 N N . PRO A 1 103 ? -8.477 -11.723 8.795 1.00 93.31 103 PRO A N 1
ATOM 791 C CA . PRO A 1 103 ? -9.213 -10.542 9.263 1.00 93.31 103 PRO A CA 1
ATOM 792 C C . PRO A 1 103 ? -9.655 -9.605 8.117 1.00 93.31 103 PRO A C 1
ATOM 794 O O . PRO A 1 103 ? -8.910 -9.360 7.173 1.00 93.31 103 PRO A O 1
ATOM 797 N N . ALA A 1 104 ? -10.844 -9.012 8.251 1.00 97.00 104 ALA A N 1
ATOM 798 C CA . ALA A 1 104 ? -11.198 -7.749 7.603 1.00 97.00 104 ALA A CA 1
ATOM 799 C C . ALA A 1 104 ? -11.209 -6.655 8.676 1.00 97.00 104 ALA A C 1
ATOM 801 O O . ALA A 1 104 ? -11.696 -6.886 9.789 1.00 97.00 104 ALA A O 1
ATOM 802 N N . VAL A 1 105 ? -10.666 -5.477 8.361 1.00 98.19 105 VAL A N 1
ATOM 803 C CA . VAL A 1 105 ? -10.495 -4.402 9.348 1.00 98.19 105 VAL A CA 1
ATOM 804 C C . VAL A 1 105 ? -11.144 -3.092 8.923 1.00 98.19 105 VAL A C 1
ATOM 806 O O . VAL A 1 105 ? -11.196 -2.754 7.745 1.00 98.19 105 VAL A O 1
ATOM 809 N N . GLY A 1 106 ? -11.626 -2.337 9.904 1.00 98.19 106 GLY A N 1
ATOM 810 C CA . GLY A 1 106 ? -11.867 -0.904 9.803 1.00 98.19 106 GLY A CA 1
ATOM 811 C C . GLY A 1 106 ? -10.726 -0.124 10.458 1.00 98.19 106 GLY A C 1
ATOM 812 O O . GLY A 1 106 ? -9.951 -0.679 11.240 1.00 98.19 106 GLY A O 1
ATOM 813 N N . TYR A 1 107 ? -10.640 1.168 10.147 1.00 98.25 107 TYR A N 1
ATOM 814 C CA . TYR A 1 107 ? -9.671 2.087 10.742 1.00 98.25 107 TYR A CA 1
ATOM 815 C C . TYR A 1 107 ? -10.393 3.290 11.339 1.00 98.25 107 TYR A C 1
ATOM 817 O O . TYR A 1 107 ? -11.232 3.902 10.675 1.00 98.25 107 TYR A O 1
ATOM 825 N N . ARG A 1 108 ? -10.058 3.633 12.583 1.00 97.75 108 ARG A N 1
ATOM 826 C CA . ARG A 1 108 ? -10.445 4.898 13.210 1.00 97.75 108 ARG A CA 1
ATOM 827 C C . ARG A 1 108 ? -9.254 5.843 13.152 1.00 97.75 108 ARG A C 1
ATOM 829 O O . ARG A 1 108 ? -8.153 5.441 13.515 1.00 97.75 108 ARG A O 1
ATOM 836 N N . PHE A 1 109 ? -9.496 7.061 12.684 1.00 96.88 109 PHE A N 1
ATOM 837 C CA . PHE A 1 109 ? -8.509 8.130 12.607 1.00 96.88 109 PHE A CA 1
ATOM 838 C C . PHE A 1 109 ? -8.907 9.209 13.608 1.00 96.88 109 PHE A C 1
ATOM 840 O O . PHE A 1 109 ? -9.980 9.798 13.474 1.00 96.88 109 PHE A O 1
ATOM 847 N N . ASP A 1 110 ? -8.048 9.451 14.586 1.00 96.31 110 ASP A N 1
ATOM 848 C CA . ASP A 1 110 ? -8.226 10.468 15.614 1.00 96.31 110 ASP A CA 1
ATOM 849 C C . ASP A 1 110 ? -7.164 11.563 15.395 1.00 96.31 110 ASP A C 1
ATOM 851 O O . ASP A 1 110 ? -5.982 11.254 15.256 1.00 96.31 110 ASP A O 1
ATOM 855 N N . ILE A 1 111 ? -7.575 12.835 15.312 1.00 92.69 111 ILE A N 1
ATOM 856 C CA . ILE A 1 111 ? -6.677 13.989 15.101 1.00 92.69 111 ILE A CA 1
ATOM 857 C C . ILE A 1 111 ? -6.709 14.868 16.348 1.00 92.69 111 ILE A C 1
ATOM 859 O O . ILE A 1 111 ? -7.788 15.272 16.783 1.00 92.69 111 ILE A O 1
ATOM 863 N N . GLY A 1 112 ? -5.536 15.211 16.880 1.00 80.31 112 GLY A N 1
ATOM 864 C CA . GLY A 1 112 ? -5.414 16.168 17.981 1.00 80.31 112 GLY A CA 1
ATOM 865 C C . GLY A 1 112 ? -5.900 15.638 19.330 1.00 80.31 112 GLY A C 1
ATOM 866 O O . GLY A 1 112 ? -6.319 16.428 20.175 1.00 80.31 112 GLY A O 1
ATOM 867 N N . ALA A 1 113 ? -5.873 14.319 19.535 1.00 60.94 113 ALA A N 1
ATOM 868 C CA . ALA A 1 113 ? -6.109 13.750 20.853 1.00 60.94 113 ALA A CA 1
ATOM 869 C C . ALA A 1 113 ? -4.967 14.173 21.797 1.00 60.94 113 ALA A C 1
ATOM 871 O O . ALA A 1 113 ? -3.810 13.812 21.584 1.00 60.94 113 ALA A O 1
ATOM 872 N N . ASP A 1 114 ? -5.301 14.975 22.809 1.00 53.84 114 ASP A N 1
ATOM 873 C CA . ASP A 1 114 ? -4.477 15.147 24.011 1.00 53.84 114 ASP A CA 1
ATOM 874 C C . ASP A 1 114 ? -4.397 13.760 24.696 1.00 53.84 114 ASP A C 1
ATOM 876 O O . ASP A 1 114 ? -5.439 13.096 24.773 1.00 53.84 114 ASP A O 1
ATOM 880 N N . PRO A 1 115 ? -3.202 13.274 25.089 1.00 49.84 115 PRO A N 1
ATOM 881 C CA . PRO A 1 115 ? -2.996 11.919 25.614 1.00 49.84 115 PRO A CA 1
ATOM 882 C C . PRO A 1 115 ? -3.845 11.559 26.842 1.00 49.84 115 PRO A C 1
ATOM 884 O O . PRO A 1 115 ? -4.195 12.459 27.640 1.00 49.84 115 PRO A O 1
#

Secondary structure (DSSP, 8-state):
-EE-S---HHHHTTHHHHHHHHHHTT-SS--EEEESTTHHHHHHHHHHHTHHHHHHHHHHH-TTTS-GGGSS-EEEE--TT-EEEETTEEEEEEEE--TT-SSEEEEEEEES---

Foldseek 3Di:
DAEAQFDDCVRCVCVLVVLVVVQLVPDPAAAEYEYAPCQVVSLVVSCVVCVVVLVVCCVVPHCVSHVSRNSRHHYDHDYAQDWDDDPQKIKGWHADDDPPDPGGIDIDIDGRDDD